Protein AF-A0A9D7U496-F1 (afdb_monomer_lite)

pLDDT: mean 83.65, std 12.8, range [58.22, 97.38]

Foldseek 3Di:
DALLVVLCVQLVVQLVVLVVVDPDSVVSNVRSLVSSLVVLVCVLPVVPPPDDDPVNNVRSVSNNVSSVVD

Secondary structure (DSSP, 8-state):
--HHHHHHHHHHHHHHHHHHH-S-HHHHHHHHHHHHHHHHHHHHHHGGGT---HHHHHHHHHHHHHHHH-

Sequence (70 aa):
MTAKEKAFEIFDKYQFASIYFTDKSEGSYKNAKACSKICVDIILNEYNCLIQTKAHENYWNAVKQEIEKL

Radius of gyration: 12.88 Å; chains: 1; bounding box: 30×23×32 Å

Structure (mmCIF, N/CA/C/O backbone):
data_AF-A0A9D7U496-F1
#
_entry.id   AF-A0A9D7U496-F1
#
loop_
_atom_site.group_PDB
_atom_site.id
_atom_site.type_symbol
_atom_site.label_atom_id
_atom_site.label_alt_id
_atom_site.label_comp_id
_atom_site.label_asym_id
_atom_site.label_entity_id
_atom_site.label_seq_id
_atom_site.pdbx_PDB_ins_code
_atom_site.Cartn_x
_atom_site.Cartn_y
_atom_site.Cartn_z
_atom_site.occupancy
_atom_site.B_iso_or_equiv
_atom_site.auth_seq_id
_atom_site.auth_comp_id
_atom_site.auth_asym_id
_atom_site.auth_atom_id
_atom_site.pdbx_PDB_model_num
ATOM 1 N N . MET A 1 1 ? 4.031 6.824 12.379 1.00 84.88 1 MET A N 1
ATOM 2 C CA . MET A 1 1 ? 4.246 7.069 10.942 1.00 84.88 1 MET A CA 1
ATOM 3 C C . MET A 1 1 ? 2.895 7.210 10.274 1.00 84.88 1 MET A C 1
ATOM 5 O O . MET A 1 1 ? 1.965 6.500 10.647 1.00 84.88 1 MET A O 1
ATOM 9 N N . THR A 1 2 ? 2.768 8.159 9.362 1.00 94.94 2 THR A N 1
ATOM 10 C CA . THR A 1 2 ? 1.556 8.394 8.575 1.00 94.94 2 THR A CA 1
ATOM 11 C C . THR A 1 2 ? 1.444 7.388 7.429 1.00 94.94 2 THR A C 1
ATOM 13 O O . THR A 1 2 ? 2.437 6.786 7.017 1.00 94.94 2 THR A O 1
ATOM 16 N N . ALA A 1 3 ? 0.239 7.230 6.875 1.00 95.31 3 ALA A N 1
ATOM 17 C CA . ALA A 1 3 ? 0.021 6.362 5.718 1.00 95.31 3 ALA A CA 1
ATOM 18 C C . ALA A 1 3 ? 0.896 6.762 4.514 1.00 95.31 3 ALA A C 1
ATOM 20 O O . ALA A 1 3 ? 1.439 5.899 3.830 1.00 95.31 3 ALA A O 1
ATOM 21 N N . LYS A 1 4 ? 1.088 8.071 4.315 1.00 95.81 4 LYS A N 1
ATOM 22 C CA . LYS A 1 4 ? 1.935 8.633 3.259 1.00 95.81 4 LYS A CA 1
ATOM 23 C C . LYS A 1 4 ? 3.405 8.275 3.457 1.00 95.81 4 LYS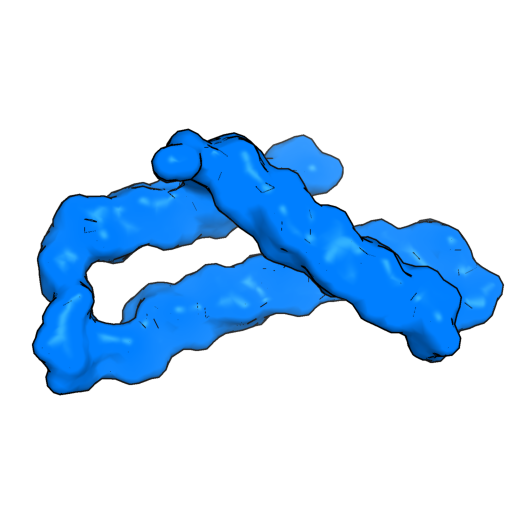 A C 1
ATOM 25 O O . LYS A 1 4 ? 4.025 7.737 2.549 1.00 95.81 4 LYS A O 1
ATOM 30 N N . GLU A 1 5 ? 3.954 8.526 4.644 1.00 97.31 5 GLU A N 1
ATOM 31 C CA . GLU A 1 5 ? 5.346 8.169 4.966 1.00 97.31 5 GLU A CA 1
ATOM 32 C C . GLU A 1 5 ? 5.593 6.666 4.790 1.00 97.31 5 GLU A C 1
ATOM 34 O O . GLU A 1 5 ? 6.610 6.271 4.226 1.00 97.31 5 GLU A O 1
ATOM 39 N N . LYS A 1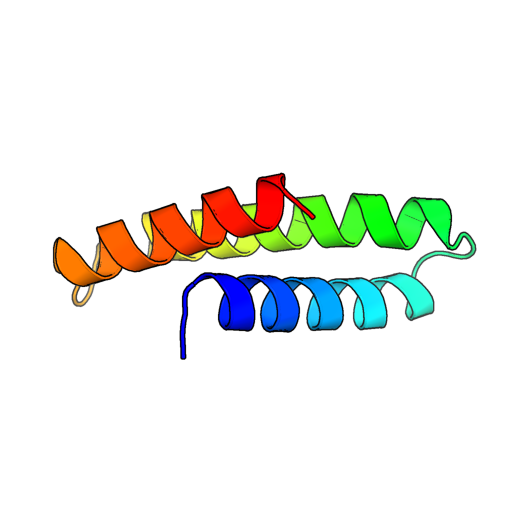 6 ? 4.636 5.824 5.199 1.00 96.50 6 LYS A N 1
ATOM 40 C CA . LYS A 1 6 ? 4.763 4.374 5.038 1.00 96.50 6 LYS A CA 1
ATOM 41 C C . LYS A 1 6 ? 4.645 3.924 3.582 1.00 96.50 6 LYS A C 1
ATOM 43 O O . LYS A 1 6 ? 5.356 3.005 3.187 1.00 96.50 6 LYS A O 1
ATOM 48 N N . ALA A 1 7 ? 3.791 4.563 2.784 1.00 95.62 7 ALA A N 1
ATOM 49 C CA . ALA A 1 7 ? 3.711 4.312 1.347 1.00 95.62 7 ALA A CA 1
ATOM 50 C C . ALA A 1 7 ? 5.051 4.598 0.655 1.00 95.62 7 ALA A C 1
ATOM 52 O O . ALA A 1 7 ? 5.513 3.756 -0.110 1.00 95.62 7 ALA A O 1
ATOM 53 N N . PHE A 1 8 ? 5.702 5.720 0.986 1.00 95.00 8 PHE A N 1
ATOM 54 C CA . PHE A 1 8 ? 7.046 6.038 0.490 1.00 95.00 8 PHE A CA 1
ATOM 55 C C . PHE A 1 8 ? 8.090 5.023 0.952 1.00 95.00 8 PHE A C 1
ATOM 57 O O . PHE A 1 8 ? 8.825 4.508 0.122 1.00 95.00 8 PHE A O 1
ATOM 64 N N . GLU A 1 9 ? 8.117 4.658 2.237 1.00 95.38 9 GLU A N 1
ATOM 65 C CA . GLU A 1 9 ? 9.073 3.663 2.748 1.00 95.38 9 GLU A CA 1
ATOM 66 C C . GLU A 1 9 ? 8.968 2.319 1.999 1.00 95.38 9 GLU A C 1
ATOM 68 O O . GLU A 1 9 ? 9.978 1.716 1.632 1.00 95.38 9 GLU A O 1
ATOM 73 N N . ILE A 1 10 ? 7.741 1.843 1.756 1.00 93.69 10 ILE A N 1
ATOM 74 C CA . ILE A 1 10 ? 7.493 0.589 1.029 1.00 93.69 10 ILE A CA 1
ATOM 75 C C . ILE A 1 10 ? 7.891 0.741 -0.440 1.00 93.69 10 ILE A C 1
ATOM 77 O O . ILE A 1 10 ? 8.580 -0.129 -0.979 1.00 93.69 10 ILE A O 1
ATOM 81 N N . PHE A 1 11 ? 7.486 1.842 -1.070 1.00 92.94 11 PHE A N 1
ATOM 82 C CA . PHE A 1 11 ? 7.806 2.127 -2.460 1.00 92.94 11 PHE A CA 1
ATOM 83 C C . PHE A 1 11 ? 9.318 2.194 -2.689 1.00 92.94 11 PHE A C 1
ATOM 85 O O . PHE A 1 11 ? 9.829 1.459 -3.532 1.00 92.94 11 PHE A O 1
ATOM 92 N N . ASP A 1 12 ? 10.039 2.980 -1.889 1.00 91.25 12 ASP A N 1
ATOM 93 C CA . ASP A 1 12 ? 11.490 3.155 -1.976 1.00 91.25 12 ASP A CA 1
ATOM 94 C C . ASP A 1 12 ? 12.222 1.829 -1.776 1.00 91.25 12 ASP A C 1
ATOM 96 O O . ASP A 1 12 ? 13.160 1.514 -2.510 1.00 91.25 12 ASP A O 1
ATOM 100 N N . LYS A 1 13 ? 11.759 0.995 -0.836 1.00 89.81 13 LYS A N 1
ATOM 101 C CA . LYS A 1 13 ? 12.320 -0.342 -0.613 1.00 89.81 13 LYS A CA 1
ATOM 102 C C . LYS A 1 13 ? 12.240 -1.208 -1.872 1.00 89.81 13 LYS A C 1
ATOM 104 O O . LYS A 1 13 ? 13.220 -1.864 -2.230 1.00 89.81 13 LYS A O 1
ATOM 109 N N . TYR A 1 14 ? 11.089 -1.227 -2.545 1.00 87.56 14 TYR A N 1
ATOM 110 C CA . TYR A 1 14 ? 10.915 -2.019 -3.765 1.00 87.56 14 TYR A CA 1
ATOM 111 C C . TYR A 1 14 ? 11.535 -1.363 -4.998 1.00 87.56 14 TYR A C 1
ATOM 113 O O . TYR A 1 14 ? 12.015 -2.074 -5.882 1.00 87.56 14 TYR A O 1
ATOM 121 N N . GLN A 1 15 ? 11.590 -0.035 -5.055 1.00 84.31 15 GLN A N 1
ATOM 122 C CA . GLN A 1 15 ? 12.300 0.689 -6.099 1.00 84.31 15 GLN A CA 1
ATOM 123 C C . GLN A 1 15 ? 13.788 0.372 -6.026 1.00 84.31 15 GLN A C 1
ATOM 125 O O . GLN A 1 15 ? 14.348 -0.104 -7.010 1.00 84.31 15 GLN A O 1
ATOM 130 N N . PHE A 1 16 ? 14.393 0.503 -4.846 1.00 80.12 16 PHE A N 1
ATOM 131 C CA . PHE A 1 16 ? 15.786 0.145 -4.622 1.00 80.12 16 PHE A CA 1
ATOM 132 C C . PHE A 1 16 ? 16.050 -1.311 -5.003 1.00 80.12 16 PHE A C 1
ATOM 134 O O . PHE A 1 16 ? 16.942 -1.571 -5.801 1.00 80.12 16 PHE A O 1
ATOM 141 N N . ALA A 1 17 ? 15.222 -2.254 -4.537 1.00 74.31 17 ALA A N 1
ATOM 142 C CA . ALA A 1 17 ? 15.355 -3.660 -4.916 1.00 74.31 17 ALA A CA 1
ATOM 143 C C . ALA A 1 17 ? 15.261 -3.867 -6.440 1.00 74.31 17 ALA A C 1
ATOM 145 O O . ALA A 1 17 ? 16.088 -4.559 -7.022 1.00 74.31 17 ALA A O 1
ATOM 146 N N . SER A 1 18 ? 14.289 -3.245 -7.110 1.00 68.94 18 SER A N 1
ATOM 147 C CA . SER A 1 18 ? 14.070 -3.421 -8.552 1.00 68.94 18 SER A CA 1
ATOM 148 C C . SER A 1 18 ? 15.169 -2.819 -9.436 1.00 68.94 18 SER A C 1
ATOM 150 O O . SER A 1 18 ? 15.398 -3.348 -10.524 1.00 68.94 18 SER A O 1
ATOM 152 N N . ILE A 1 19 ? 15.888 -1.786 -8.976 1.00 66.62 19 ILE A N 1
ATOM 153 C CA . ILE A 1 19 ? 17.060 -1.232 -9.680 1.00 66.62 19 ILE A CA 1
ATOM 154 C C . ILE A 1 19 ? 18.159 -2.295 -9.829 1.00 66.62 19 ILE A C 1
ATOM 156 O O . ILE A 1 19 ? 18.793 -2.370 -10.876 1.00 66.62 19 ILE A O 1
ATOM 160 N N . TYR A 1 20 ? 18.353 -3.158 -8.827 1.00 61.47 20 TYR A N 1
ATOM 161 C CA . TYR A 1 20 ? 19.369 -4.217 -8.893 1.00 61.47 20 TYR A CA 1
ATOM 162 C C . TYR A 1 20 ? 18.998 -5.371 -9.830 1.00 61.47 20 TYR A C 1
ATOM 164 O O . TYR A 1 20 ? 19.889 -6.063 -10.315 1.00 61.47 20 TYR A O 1
ATOM 172 N N . PHE A 1 21 ? 17.704 -5.599 -10.077 1.00 62.56 21 PHE A N 1
ATOM 173 C CA . PHE A 1 21 ? 17.227 -6.771 -10.822 1.00 62.56 21 PHE A CA 1
ATOM 174 C C . PHE A 1 21 ? 16.682 -6.451 -12.215 1.00 62.56 21 PHE A C 1
ATOM 176 O O . PHE A 1 21 ? 16.475 -7.372 -13.004 1.00 62.56 21 PHE A O 1
ATOM 183 N N . THR A 1 22 ? 16.427 -5.179 -12.540 1.00 60.38 22 THR A N 1
ATOM 184 C CA . THR A 1 22 ? 15.873 -4.786 -13.841 1.00 60.38 22 THR A CA 1
ATOM 185 C C . THR A 1 22 ? 16.683 -3.659 -14.472 1.00 60.38 22 THR A C 1
ATOM 187 O O . THR A 1 22 ? 16.743 -2.551 -13.955 1.00 60.38 22 THR A O 1
ATOM 190 N N . ASP A 1 23 ? 17.267 -3.945 -15.637 1.00 59.31 23 ASP A N 1
ATOM 191 C CA . ASP A 1 23 ? 18.184 -3.095 -16.421 1.00 59.31 23 ASP A CA 1
ATOM 192 C C . ASP A 1 23 ? 17.536 -1.801 -16.983 1.00 59.31 23 ASP A C 1
ATOM 194 O O . ASP A 1 23 ? 18.095 -1.108 -17.828 1.00 59.31 23 ASP A O 1
ATOM 198 N N . LYS A 1 24 ? 16.306 -1.463 -16.562 1.00 59.78 24 LYS A N 1
ATOM 199 C CA . LYS A 1 24 ? 15.555 -0.289 -17.035 1.00 59.78 24 LYS A CA 1
ATOM 200 C C . LYS A 1 24 ? 14.867 0.434 -15.878 1.00 59.78 24 LYS A C 1
ATOM 202 O O . LYS A 1 24 ? 13.949 -0.099 -15.255 1.00 59.78 24 LYS A O 1
ATOM 207 N N . SER A 1 25 ? 15.248 1.692 -15.669 1.00 61.00 25 SER A N 1
ATOM 208 C CA . SER A 1 25 ? 14.711 2.604 -14.645 1.00 61.00 25 SER A CA 1
ATOM 209 C C . SER A 1 25 ? 13.184 2.781 -14.701 1.00 61.00 25 SER A C 1
ATOM 211 O O . SER A 1 25 ? 12.529 2.819 -13.662 1.00 61.00 25 SER A O 1
ATOM 213 N N . GLU A 1 26 ? 12.583 2.809 -15.894 1.00 62.06 26 GLU A N 1
ATOM 214 C CA . GLU A 1 26 ? 11.118 2.850 -16.056 1.00 62.06 26 GLU A CA 1
ATOM 215 C C . GLU A 1 26 ? 10.423 1.542 -15.647 1.00 62.06 26 GLU A C 1
ATOM 217 O O . GLU A 1 26 ? 9.295 1.561 -15.146 1.00 62.06 26 GLU A O 1
ATOM 222 N N . GLY A 1 27 ? 11.089 0.399 -15.846 1.00 66.31 27 GLY A N 1
ATOM 223 C CA . GLY A 1 27 ? 10.598 -0.899 -15.383 1.00 66.31 27 GLY A CA 1
ATOM 224 C C . GLY A 1 27 ? 10.639 -0.986 -13.862 1.00 66.31 27 GLY A C 1
ATOM 225 O O . GLY A 1 27 ? 9.670 -1.420 -13.242 1.00 66.31 27 GLY A O 1
ATOM 226 N N . SER A 1 28 ? 11.720 -0.480 -13.264 1.00 71.44 28 SER A N 1
ATOM 227 C CA . SER A 1 28 ? 11.904 -0.412 -11.815 1.00 71.44 28 SER A CA 1
ATOM 228 C C . SER A 1 28 ? 10.756 0.327 -11.115 1.00 71.44 28 SER A C 1
ATOM 230 O O . SER A 1 28 ? 10.181 -0.210 -10.171 1.00 71.44 28 SER A O 1
ATOM 232 N N . TYR A 1 29 ? 10.331 1.491 -11.618 1.00 77.06 29 TYR A N 1
ATOM 233 C CA . TYR A 1 29 ? 9.237 2.255 -11.004 1.00 77.06 29 TYR A CA 1
ATOM 234 C C . TYR A 1 29 ? 7.891 1.510 -11.040 1.00 77.06 29 TYR A C 1
ATOM 236 O O . TYR A 1 29 ? 7.207 1.374 -10.022 1.00 77.06 29 TYR A O 1
ATOM 244 N N . LYS A 1 30 ? 7.507 0.978 -12.211 1.00 78.56 30 LYS A N 1
ATOM 245 C CA . LYS A 1 30 ? 6.252 0.220 -12.370 1.00 78.56 30 LYS A CA 1
ATOM 246 C C . LYS A 1 30 ? 6.245 -1.040 -11.503 1.00 78.56 30 LYS A C 1
ATOM 248 O O . LYS A 1 30 ? 5.233 -1.341 -10.868 1.00 78.56 30 LYS A O 1
ATOM 253 N N . ASN A 1 31 ? 7.381 -1.730 -11.435 1.00 81.94 31 ASN A N 1
ATOM 254 C CA . ASN A 1 31 ? 7.557 -2.909 -10.596 1.00 81.94 31 ASN A CA 1
ATOM 255 C C . ASN A 1 31 ? 7.481 -2.548 -9.110 1.00 81.94 31 ASN A C 1
ATOM 257 O O . ASN A 1 31 ? 6.800 -3.238 -8.358 1.00 81.94 31 ASN A O 1
ATOM 261 N N . ALA A 1 32 ? 8.094 -1.439 -8.690 1.00 86.75 32 ALA A N 1
ATOM 262 C CA . ALA A 1 32 ? 8.025 -0.963 -7.314 1.00 86.75 32 ALA A CA 1
ATOM 263 C C . ALA A 1 32 ? 6.584 -0.678 -6.883 1.00 86.75 32 ALA A C 1
ATOM 265 O O . ALA A 1 32 ? 6.151 -1.164 -5.836 1.00 86.75 32 ALA A O 1
ATOM 266 N N . LYS A 1 33 ? 5.805 0.017 -7.723 1.00 89.94 33 LYS A N 1
ATOM 267 C CA . LYS A 1 33 ? 4.386 0.292 -7.455 1.00 89.94 33 LYS A CA 1
ATOM 268 C C . LYS A 1 33 ? 3.576 -0.999 -7.320 1.00 89.94 33 LYS A C 1
ATOM 270 O O . LYS A 1 33 ? 2.815 -1.150 -6.366 1.00 89.94 33 LYS A O 1
ATOM 275 N N . ALA A 1 34 ? 3.754 -1.943 -8.246 1.00 90.00 34 ALA A N 1
ATOM 276 C CA . ALA A 1 34 ? 3.050 -3.224 -8.224 1.00 90.00 34 ALA A CA 1
ATOM 277 C C . ALA A 1 34 ? 3.407 -4.062 -6.984 1.00 90.00 34 ALA A C 1
ATOM 279 O O . ALA A 1 34 ? 2.513 -4.508 -6.266 1.00 90.00 34 ALA A O 1
ATOM 280 N N . CYS A 1 35 ? 4.699 -4.211 -6.681 1.00 91.25 35 CYS A N 1
ATOM 281 C CA . CYS A 1 35 ? 5.178 -4.933 -5.501 1.00 91.25 35 CYS A CA 1
ATOM 282 C C . CYS A 1 35 ? 4.677 -4.302 -4.197 1.00 91.25 35 CYS A C 1
ATOM 284 O O . CYS A 1 35 ? 4.256 -5.017 -3.290 1.00 91.25 35 CYS A O 1
ATOM 286 N N . SER A 1 36 ? 4.655 -2.969 -4.124 1.00 93.62 36 SER A N 1
ATOM 287 C CA . SER A 1 36 ? 4.139 -2.237 -2.963 1.00 93.62 36 SER A CA 1
ATOM 288 C C . SER A 1 36 ? 2.657 -2.528 -2.723 1.00 93.62 36 SER A C 1
ATOM 290 O O . SER A 1 36 ? 2.261 -2.789 -1.589 1.00 93.62 36 SER A O 1
ATOM 292 N N . LYS A 1 37 ? 1.838 -2.558 -3.786 1.00 93.94 37 LYS A N 1
ATOM 293 C CA . LYS A 1 37 ? 0.415 -2.923 -3.683 1.00 93.94 37 LYS A CA 1
ATOM 294 C C . LYS A 1 37 ? 0.225 -4.363 -3.213 1.00 93.94 37 LYS A C 1
ATOM 296 O O . LYS A 1 37 ? -0.545 -4.588 -2.287 1.00 93.94 37 LYS A O 1
ATOM 301 N N . ILE A 1 38 ? 0.961 -5.309 -3.802 1.00 93.00 38 ILE A N 1
ATOM 302 C CA . ILE A 1 38 ? 0.905 -6.729 -3.420 1.00 93.00 38 ILE A CA 1
ATOM 303 C C . ILE A 1 38 ? 1.281 -6.904 -1.945 1.00 93.00 38 ILE A C 1
ATOM 305 O O . ILE A 1 38 ? 0.602 -7.623 -1.221 1.00 93.00 38 ILE A O 1
ATOM 309 N N . CYS A 1 39 ? 2.323 -6.210 -1.478 1.00 92.94 39 CYS A N 1
ATOM 310 C CA . CYS A 1 39 ? 2.736 -6.237 -0.077 1.00 92.94 39 CYS A CA 1
ATOM 311 C C . CYS A 1 39 ? 1.598 -5.807 0.860 1.00 92.94 39 CYS A C 1
ATOM 313 O O . CYS A 1 39 ? 1.300 -6.510 1.824 1.00 92.94 39 CYS A O 1
ATOM 315 N N . VAL A 1 40 ? 0.928 -4.692 0.557 1.00 92.81 40 VAL A N 1
ATOM 316 C CA . VAL A 1 40 ? -0.195 -4.212 1.374 1.00 92.81 40 VAL A CA 1
ATOM 317 C C . VAL A 1 40 ? -1.396 -5.154 1.298 1.00 92.81 40 VAL A C 1
ATOM 319 O O . VAL A 1 40 ? -2.035 -5.395 2.318 1.00 92.81 40 VAL A O 1
ATOM 322 N N . ASP A 1 41 ? -1.670 -5.745 0.137 1.00 92.12 41 ASP A N 1
ATOM 323 C CA . ASP A 1 41 ? -2.752 -6.723 -0.015 1.00 92.12 41 ASP A CA 1
ATOM 324 C C . ASP A 1 41 ? -2.503 -8.004 0.781 1.00 92.12 41 ASP A C 1
ATOM 326 O O . ASP A 1 41 ? -3.432 -8.533 1.388 1.00 92.12 41 ASP A O 1
ATOM 330 N N . ILE A 1 42 ? -1.259 -8.475 0.856 1.00 90.12 42 ILE A N 1
ATOM 331 C CA . ILE A 1 42 ? -0.882 -9.592 1.732 1.00 90.12 42 ILE A CA 1
ATOM 332 C C . ILE A 1 42 ? -1.088 -9.205 3.200 1.00 90.12 42 ILE A C 1
ATOM 334 O O . ILE A 1 42 ? -1.667 -9.973 3.963 1.00 90.12 42 ILE A O 1
ATOM 338 N N . ILE A 1 43 ? -0.688 -7.993 3.601 1.00 89.31 43 ILE A N 1
ATOM 339 C CA . ILE A 1 43 ? -0.894 -7.509 4.974 1.00 89.31 43 ILE A CA 1
ATOM 340 C C . ILE A 1 43 ? -2.387 -7.442 5.322 1.00 89.31 43 ILE A C 1
ATOM 342 O O . ILE A 1 43 ? -2.777 -7.826 6.424 1.00 89.31 43 ILE A O 1
ATOM 346 N N . LEU A 1 44 ? -3.229 -6.987 4.395 1.00 88.44 44 LEU A N 1
ATOM 347 C CA . LEU A 1 44 ? -4.676 -6.919 4.590 1.00 88.44 44 LEU A CA 1
ATOM 348 C C . LEU A 1 44 ? -5.326 -8.310 4.619 1.00 88.44 44 LEU A C 1
ATOM 350 O O . LEU A 1 44 ? -6.209 -8.539 5.440 1.00 88.44 44 LEU A O 1
ATOM 354 N N . ASN A 1 45 ? -4.883 -9.252 3.784 1.00 84.69 45 ASN A N 1
ATOM 355 C CA . ASN A 1 45 ? -5.554 -10.546 3.629 1.00 84.69 45 ASN A CA 1
ATOM 356 C C . ASN A 1 45 ? -5.023 -11.645 4.563 1.00 84.69 45 ASN A C 1
ATOM 358 O O . ASN A 1 45 ? -5.822 -12.395 5.124 1.00 84.69 45 ASN A O 1
ATOM 362 N N . GLU A 1 46 ? -3.707 -11.748 4.761 1.00 76.31 46 GLU A N 1
ATOM 363 C CA . GLU A 1 46 ? -3.087 -12.867 5.490 1.00 76.31 46 GLU A CA 1
ATOM 364 C C . GLU A 1 46 ? -2.972 -12.623 7.002 1.00 76.31 46 GLU A C 1
ATOM 366 O O . GLU A 1 46 ? -3.042 -13.571 7.782 1.00 76.31 46 GLU A O 1
ATOM 371 N N . TYR A 1 47 ? -2.893 -11.366 7.461 1.00 65.56 47 TYR A N 1
ATOM 372 C CA . TYR A 1 47 ? -2.826 -11.060 8.904 1.00 65.56 47 TYR A CA 1
ATOM 373 C C . TYR A 1 47 ? -4.180 -11.104 9.632 1.00 65.56 47 TYR A C 1
ATOM 375 O O . TYR A 1 47 ? -4.238 -10.824 10.833 1.00 65.56 47 TYR A O 1
ATOM 383 N N . ASN A 1 48 ? -5.260 -11.505 8.951 1.00 58.22 48 ASN A N 1
ATOM 384 C CA . ASN A 1 48 ? -6.588 -11.700 9.545 1.00 58.22 48 ASN A CA 1
ATOM 385 C C . ASN A 1 48 ? -6.597 -12.674 10.739 1.00 58.22 48 ASN A C 1
ATOM 387 O O . ASN A 1 48 ? -7.513 -12.633 11.555 1.00 58.22 48 ASN A O 1
ATOM 391 N N . CYS A 1 49 ? -5.591 -13.544 10.868 1.00 59.19 49 CYS A N 1
ATOM 392 C CA . CYS A 1 49 ? -5.587 -14.604 11.872 1.00 59.19 49 CYS A CA 1
ATOM 393 C C . CYS A 1 49 ? -5.107 -14.188 13.271 1.00 59.19 49 CYS A C 1
ATOM 395 O O . CYS A 1 49 ? -5.329 -14.956 14.205 1.00 59.19 49 CYS A O 1
ATOM 397 N N . LEU A 1 50 ? -4.457 -13.027 13.447 1.00 61.97 50 LEU A N 1
ATOM 398 C CA . LEU A 1 50 ? -3.784 -12.726 14.720 1.00 61.97 50 LEU A CA 1
ATOM 399 C C . LEU A 1 50 ? -4.336 -11.505 15.461 1.00 61.97 50 LEU A C 1
ATOM 401 O O . LEU A 1 50 ? -4.772 -11.683 16.587 1.00 61.97 50 LEU A O 1
ATOM 405 N N . ILE A 1 51 ? -4.369 -10.300 14.886 1.00 60.41 51 ILE A N 1
ATOM 406 C CA . ILE A 1 51 ? -4.981 -9.103 15.505 1.00 60.41 51 ILE A CA 1
ATOM 407 C C . ILE A 1 51 ? -5.237 -8.073 14.385 1.00 60.41 51 ILE A C 1
ATOM 409 O O . ILE A 1 51 ? -4.444 -7.152 14.195 1.00 60.41 51 ILE A O 1
ATOM 413 N N . GLN A 1 52 ? -6.321 -8.191 13.615 1.00 67.06 52 GLN A N 1
ATOM 414 C CA . GLN A 1 52 ? -6.764 -7.078 12.765 1.00 67.06 52 GLN A CA 1
ATOM 415 C C . GLN A 1 52 ? -7.886 -6.316 13.462 1.00 67.06 52 GLN A C 1
ATOM 417 O O . GLN A 1 52 ? -9.031 -6.752 13.534 1.00 67.06 52 GLN A O 1
ATOM 422 N N . THR A 1 53 ? -7.544 -5.151 14.007 1.00 82.44 53 THR A N 1
ATOM 423 C CA . THR A 1 53 ? -8.556 -4.176 14.416 1.00 82.44 53 THR A CA 1
ATOM 424 C C . THR A 1 53 ? -9.009 -3.385 13.194 1.00 82.44 53 THR A C 1
ATOM 426 O O . THR A 1 53 ? -8.235 -3.158 12.264 1.00 82.44 53 THR A O 1
ATOM 429 N N . LYS A 1 54 ? -10.234 -2.854 13.228 1.00 85.06 54 LYS A N 1
ATOM 430 C CA . LYS A 1 54 ? -10.724 -1.929 12.193 1.00 85.06 54 LYS A CA 1
ATOM 431 C C . LYS A 1 54 ? -9.787 -0.728 11.983 1.00 85.06 54 LYS A C 1
ATOM 433 O O . LYS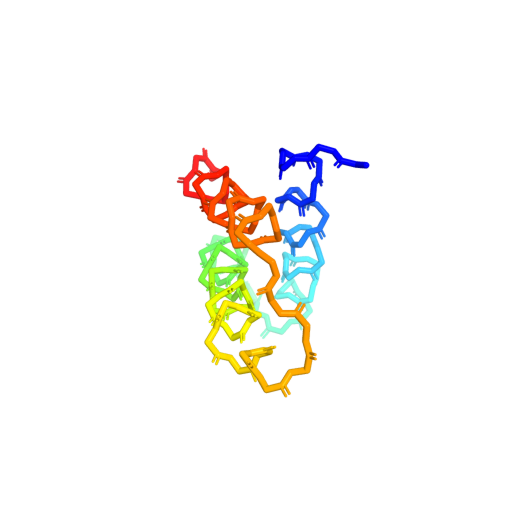 A 1 54 ? -9.662 -0.217 10.878 1.00 85.06 54 LYS A O 1
ATOM 438 N N . ALA A 1 55 ? -9.091 -0.287 13.035 1.00 87.00 55 ALA A N 1
ATOM 439 C CA . ALA A 1 55 ? -8.087 0.771 12.940 1.00 87.00 55 ALA A CA 1
ATOM 440 C C . ALA A 1 55 ? -6.855 0.345 12.120 1.00 87.00 55 ALA A C 1
ATOM 442 O O . 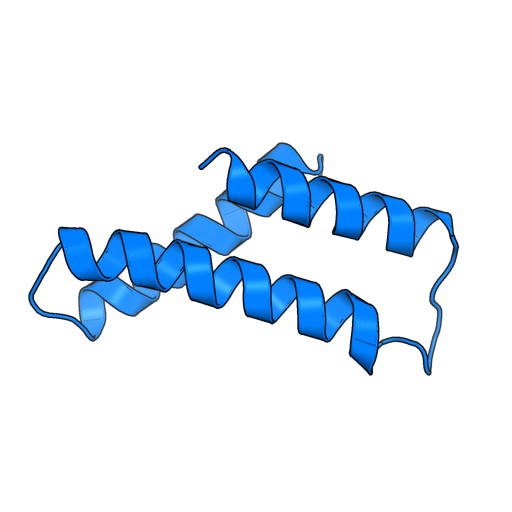ALA A 1 55 ? -6.358 1.135 11.320 1.00 87.00 55 ALA A O 1
ATOM 443 N N . HIS A 1 56 ? -6.392 -0.898 12.282 1.00 88.50 56 HIS A N 1
ATOM 444 C CA . HIS A 1 56 ? -5.302 -1.466 11.488 1.00 88.50 56 HIS A CA 1
ATOM 445 C C . HIS A 1 56 ? -5.692 -1.592 10.010 1.00 88.50 56 HIS A C 1
ATOM 447 O O . HIS A 1 56 ? -4.946 -1.152 9.138 1.00 88.50 56 HIS A O 1
ATOM 453 N N . GLU A 1 57 ? -6.879 -2.129 9.728 1.00 89.19 57 GLU A N 1
ATOM 454 C CA . GLU A 1 57 ? -7.406 -2.247 8.364 1.00 89.19 57 GLU A CA 1
ATOM 455 C 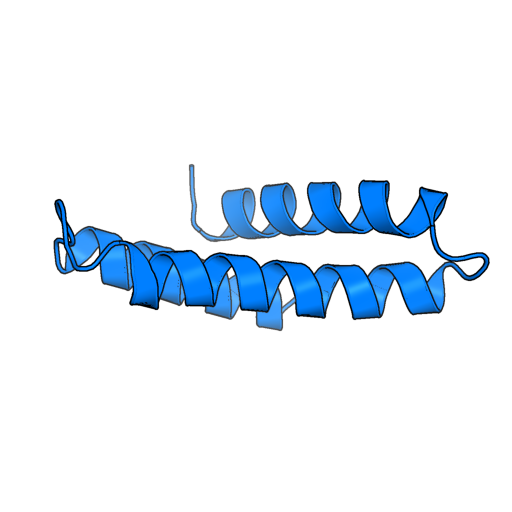C . GLU A 1 57 ? -7.527 -0.871 7.687 1.00 89.19 57 GLU A C 1
ATOM 457 O O . GLU A 1 57 ? -7.016 -0.665 6.586 1.00 89.19 57 GLU A O 1
ATOM 462 N N . ASN A 1 58 ? -8.120 0.110 8.377 1.00 92.38 58 ASN A N 1
ATOM 463 C CA . ASN A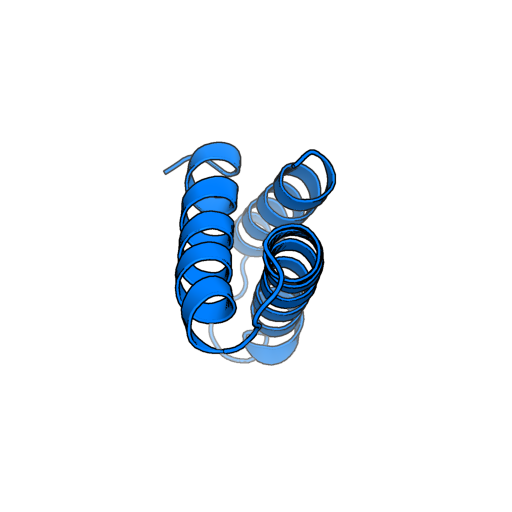 1 58 ? -8.235 1.482 7.879 1.00 92.38 58 ASN A CA 1
ATOM 464 C C . ASN A 1 58 ? -6.866 2.101 7.571 1.00 92.38 58 ASN A C 1
ATOM 466 O O . ASN A 1 58 ? -6.709 2.773 6.552 1.00 92.38 58 ASN A O 1
ATOM 470 N N . TYR A 1 59 ? -5.875 1.875 8.438 1.00 94.19 59 TYR A N 1
ATOM 471 C CA . TYR A 1 59 ? -4.521 2.375 8.232 1.00 94.19 59 TYR A CA 1
ATOM 472 C C . TYR A 1 59 ? -3.891 1.795 6.961 1.00 94.19 59 TYR A C 1
ATOM 474 O O . TYR A 1 59 ? -3.402 2.551 6.123 1.00 94.19 59 TYR A O 1
ATOM 482 N N . TRP A 1 60 ? -3.938 0.476 6.770 1.00 93.56 60 TRP A N 1
ATOM 483 C CA . TRP A 1 60 ? -3.330 -0.162 5.597 1.00 93.56 60 TRP A CA 1
ATOM 484 C C . TRP A 1 60 ? -4.092 0.106 4.301 1.00 93.56 60 TRP A C 1
ATOM 486 O O . TRP A 1 60 ? -3.463 0.296 3.260 1.00 93.56 60 TRP A O 1
ATOM 496 N N . ASN A 1 61 ? -5.417 0.247 4.358 1.00 94.06 61 ASN A N 1
ATOM 497 C CA . ASN A 1 61 ? -6.198 0.747 3.229 1.00 94.06 61 ASN A CA 1
ATOM 498 C C . ASN A 1 61 ? -5.783 2.176 2.839 1.00 94.06 61 ASN A C 1
ATOM 500 O O . ASN A 1 61 ? -5.646 2.471 1.651 1.00 94.06 61 ASN A O 1
ATOM 504 N N . ALA A 1 62 ? -5.509 3.051 3.814 1.00 96.12 62 ALA A N 1
ATOM 505 C CA . ALA A 1 62 ? -4.982 4.387 3.536 1.00 96.12 62 ALA A CA 1
ATOM 506 C C . ALA A 1 62 ? -3.573 4.331 2.916 1.00 96.12 62 ALA A C 1
ATOM 508 O O . ALA A 1 62 ? -3.304 5.044 1.951 1.00 96.12 62 ALA A O 1
ATOM 509 N N . VAL A 1 63 ? -2.690 3.448 3.400 1.00 96.12 63 VAL A N 1
ATOM 510 C CA . VAL A 1 63 ? -1.359 3.222 2.796 1.00 96.12 63 VAL A CA 1
ATOM 511 C C . VAL A 1 63 ? -1.494 2.767 1.338 1.00 96.12 63 VAL A C 1
ATOM 513 O O . VAL A 1 63 ? -0.811 3.299 0.466 1.00 96.12 63 VAL A O 1
ATOM 516 N N . LYS A 1 64 ? -2.414 1.837 1.046 1.00 95.19 64 LYS A N 1
ATOM 517 C CA . LYS A 1 64 ? -2.688 1.363 -0.320 1.00 95.19 64 LYS A CA 1
ATOM 518 C C . LYS A 1 64 ? -3.107 2.503 -1.254 1.00 95.19 64 LYS A C 1
ATOM 520 O O . LYS A 1 64 ? -2.637 2.570 -2.387 1.00 95.19 64 LYS A O 1
ATOM 525 N N . GLN A 1 65 ? -3.963 3.409 -0.779 1.00 96.00 65 GLN A N 1
ATOM 526 C CA . GLN A 1 65 ? -4.390 4.580 -1.550 1.00 96.00 65 GLN A CA 1
ATOM 527 C C . GLN A 1 65 ? -3.248 5.565 -1.805 1.00 96.00 65 GLN A C 1
ATOM 529 O O . GLN A 1 65 ? -3.164 6.119 -2.897 1.00 96.00 65 GLN A O 1
ATOM 534 N N . GLU A 1 66 ? -2.365 5.789 -0.830 1.00 97.38 66 GLU A N 1
ATOM 535 C CA . GLU A 1 66 ? -1.189 6.642 -1.028 1.00 97.38 66 GLU A CA 1
ATOM 536 C C . GLU A 1 66 ? -0.218 6.031 -2.053 1.00 97.38 66 GLU A C 1
ATOM 538 O O . GLU A 1 66 ? 0.262 6.757 -2.915 1.00 97.38 66 GLU A O 1
ATOM 543 N N . ILE A 1 67 ? -0.022 4.703 -2.062 1.00 94.56 67 ILE A N 1
ATOM 544 C CA . ILE A 1 67 ? 0.770 4.005 -3.098 1.00 94.56 67 ILE A CA 1
ATOM 545 C C . ILE A 1 67 ? 0.168 4.191 -4.501 1.00 94.56 67 ILE A C 1
ATOM 547 O O . ILE A 1 67 ? 0.903 4.264 -5.480 1.00 94.56 67 ILE A O 1
ATOM 551 N N . GLU A 1 68 ? -1.158 4.271 -4.642 1.00 92.81 68 GLU A N 1
ATOM 552 C CA . GLU A 1 68 ? -1.796 4.522 -5.944 1.00 92.81 68 GLU A CA 1
ATOM 553 C C . GLU A 1 68 ? -1.465 5.914 -6.504 1.00 92.81 68 GLU A C 1
ATOM 555 O O . GLU A 1 68 ? -1.429 6.090 -7.724 1.00 92.81 68 GLU A O 1
ATOM 560 N N . LYS A 1 69 ? -1.206 6.887 -5.625 1.00 93.25 69 LYS A N 1
ATOM 561 C CA . LYS A 1 69 ? -0.890 8.276 -5.987 1.00 93.25 69 LYS A CA 1
ATOM 562 C C . LYS A 1 69 ? 0.585 8.498 -6.335 1.00 93.25 69 LYS A C 1
ATOM 564 O O . LYS A 1 69 ? 0.883 9.542 -6.908 1.00 93.25 69 LYS A O 1
ATOM 569 N N . LEU A 1 70 ? 1.469 7.563 -5.967 1.00 87.62 70 LEU A N 1
ATOM 570 C CA . LEU A 1 70 ? 2.873 7.521 -6.392 1.00 87.62 70 LEU A CA 1
ATOM 571 C C . LEU A 1 70 ? 2.928 7.077 -7.855 1.00 87.62 70 LEU A C 1
ATOM 573 O O . LEU A 1 70 ? 3.280 7.903 -8.714 1.00 87.62 70 LEU A O 1
#